Protein AF-I4EBD4-F1 (afdb_monomer_lite)

Secondary structure (DSSP, 8-state):
----GGGGGEEEEEEEE-SSEEEEEEEETTEEEEEEEEEETT-HHHHHHHHHHHHHHHHHHHSS--EEE-

pLDDT: mean 83.36, std 14.87, range [40.0, 97.56]

Radius of gyration: 13.34 Å; chains: 1; bounding box: 36×21×34 Å

Structure (mmCIF, N/CA/C/O backbone):
data_AF-I4EBD4-F1
#
_entry.id   AF-I4EBD4-F1
#
loop_
_atom_site.group_PDB
_atom_site.id
_atom_site.type_symbol
_atom_site.label_atom_id
_atom_site.label_alt_id
_atom_site.label_comp_id
_atom_site.label_asym_id
_atom_site.label_entity_id
_atom_site.label_seq_id
_atom_site.pdbx_PDB_ins_code
_atom_site.Cartn_x
_atom_site.Cartn_y
_atom_site.Cartn_z
_atom_site.occupancy
_atom_site.B_iso_or_equiv
_atom_site.auth_seq_id
_atom_site.auth_comp_id
_atom_site.auth_asym_id
_atom_site.auth_atom_id
_atom_site.pdbx_PDB_model_num
ATOM 1 N N . MET A 1 1 ? 26.351 -11.572 -16.366 1.00 40.78 1 MET A N 1
ATOM 2 C CA . MET A 1 1 ? 25.140 -11.560 -15.519 1.00 40.78 1 MET A CA 1
ATOM 3 C C . MET A 1 1 ? 24.207 -10.501 -16.075 1.00 40.78 1 MET A C 1
ATOM 5 O O . MET A 1 1 ? 24.649 -9.358 -16.123 1.00 40.78 1 MET A O 1
ATOM 9 N N . PRO A 1 2 ? 22.998 -10.820 -16.567 1.00 40.00 2 PRO A N 1
ATOM 10 C CA . PRO A 1 2 ? 22.064 -9.771 -16.953 1.00 40.00 2 PRO A CA 1
ATOM 11 C C . PRO A 1 2 ? 21.688 -9.014 -15.676 1.00 40.00 2 PRO A C 1
ATOM 13 O O . PRO A 1 2 ? 21.152 -9.591 -14.731 1.00 40.00 2 PRO A O 1
ATOM 16 N N . THR A 1 3 ? 22.053 -7.739 -15.598 1.00 47.09 3 THR A N 1
ATOM 17 C CA . THR A 1 3 ? 21.611 -6.856 -14.524 1.00 47.09 3 THR A CA 1
ATOM 18 C C . THR A 1 3 ? 20.100 -6.715 -14.651 1.00 47.09 3 THR A C 1
ATOM 20 O O . THR A 1 3 ? 19.584 -6.230 -15.655 1.00 47.09 3 THR A O 1
ATOM 23 N N . ASN A 1 4 ? 19.393 -7.238 -13.652 1.00 48.72 4 ASN A N 1
ATOM 24 C CA . ASN A 1 4 ? 17.942 -7.307 -13.587 1.00 48.72 4 ASN A CA 1
ATOM 25 C C . ASN A 1 4 ? 17.333 -5.892 -13.619 1.00 48.72 4 ASN A C 1
ATOM 27 O O . ASN A 1 4 ? 17.146 -5.246 -12.589 1.00 48.72 4 ASN A O 1
ATOM 31 N N . ASN A 1 5 ? 17.048 -5.391 -14.820 1.00 51.34 5 ASN A N 1
ATOM 32 C CA . ASN A 1 5 ? 16.446 -4.078 -15.033 1.00 51.34 5 ASN A CA 1
ATOM 33 C C . ASN A 1 5 ? 14.993 -4.023 -14.512 1.00 51.34 5 ASN A C 1
ATOM 35 O O . ASN A 1 5 ? 14.471 -2.942 -14.267 1.00 51.34 5 ASN A O 1
ATOM 39 N N .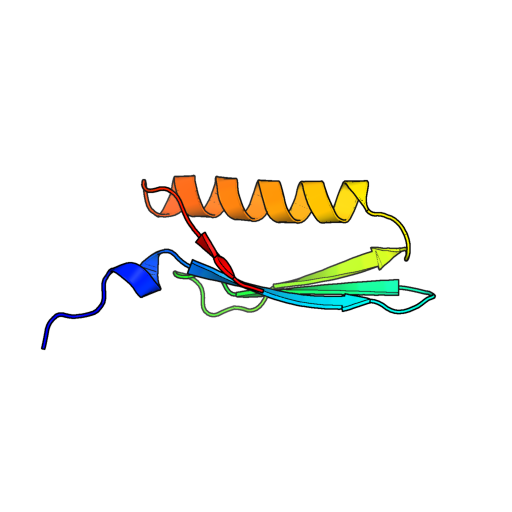 ALA A 1 6 ? 14.356 -5.178 -14.269 1.00 52.94 6 ALA A N 1
ATOM 40 C CA . ALA A 1 6 ? 12.975 -5.263 -13.789 1.00 52.94 6 ALA A CA 1
ATOM 41 C C . ALA A 1 6 ? 12.817 -4.779 -12.335 1.00 52.94 6 ALA A C 1
ATOM 43 O O . ALA A 1 6 ? 11.824 -4.144 -11.992 1.00 52.94 6 ALA A O 1
ATOM 44 N N . SER A 1 7 ? 13.825 -4.994 -11.481 1.00 55.84 7 SER A N 1
ATOM 45 C CA . SER A 1 7 ? 13.823 -4.489 -10.097 1.00 55.84 7 SER A CA 1
ATOM 46 C C . SER A 1 7 ? 13.904 -2.963 -9.991 1.00 55.84 7 SER A C 1
ATOM 48 O O . SER A 1 7 ? 13.631 -2.414 -8.925 1.00 55.84 7 SER A O 1
ATOM 50 N N . ARG A 1 8 ? 14.246 -2.266 -11.084 1.00 63.53 8 ARG A N 1
ATOM 51 C CA . ARG A 1 8 ? 14.352 -0.802 -11.120 1.00 63.53 8 ARG A CA 1
ATOM 52 C C . ARG A 1 8 ? 12.998 -0.102 -11.272 1.00 63.53 8 ARG A C 1
ATOM 54 O O . ARG A 1 8 ? 12.954 1.119 -11.245 1.00 63.53 8 ARG A O 1
ATOM 61 N N . SER A 1 9 ? 11.911 -0.864 -11.385 1.00 75.31 9 SER A N 1
ATOM 62 C CA . SER A 1 9 ? 10.557 -0.364 -11.649 1.00 75.31 9 SER A CA 1
ATOM 63 C C . SER A 1 9 ? 9.527 -0.925 -10.659 1.00 75.31 9 SER A C 1
ATOM 65 O O . SER A 1 9 ? 8.357 -1.044 -11.007 1.00 75.31 9 SER A O 1
ATOM 67 N N . ILE A 1 10 ? 9.946 -1.325 -9.449 1.00 83.25 10 ILE A N 1
ATOM 68 C CA . ILE A 1 10 ? 9.057 -1.901 -8.421 1.00 83.25 10 ILE A CA 1
ATOM 69 C C . ILE A 1 10 ? 8.958 -0.978 -7.206 1.00 83.25 10 ILE A C 1
ATOM 71 O O . ILE A 1 10 ? 9.959 -0.700 -6.539 1.00 83.25 10 ILE A O 1
ATOM 75 N N . VAL A 1 11 ? 7.741 -0.538 -6.888 1.00 86.38 11 VAL A N 1
ATOM 76 C CA . VAL A 1 11 ? 7.448 0.155 -5.627 1.00 86.38 11 VAL A CA 1
ATOM 77 C C . VAL A 1 11 ? 7.079 -0.893 -4.582 1.00 86.38 11 VAL A C 1
ATOM 79 O O . VAL A 1 11 ? 6.169 -1.690 -4.804 1.00 86.38 11 VAL A O 1
ATOM 82 N N . TYR A 1 12 ? 7.773 -0.876 -3.444 1.00 89.31 12 TYR A N 1
ATOM 83 C CA . TYR A 1 12 ? 7.494 -1.776 -2.324 1.00 89.31 12 TYR A CA 1
ATOM 84 C C . TYR A 1 12 ? 6.643 -1.060 -1.280 1.00 89.31 12 TYR A C 1
ATOM 86 O O . TYR A 1 12 ? 7.024 0.029 -0.833 1.00 89.31 12 TYR A O 1
ATOM 94 N N . LEU A 1 13 ? 5.534 -1.678 -0.876 1.00 92.31 13 LEU A N 1
ATOM 95 C CA . LEU A 1 13 ? 4.680 -1.217 0.216 1.00 92.31 13 LEU A CA 1
ATOM 96 C C . LEU A 1 13 ? 4.697 -2.212 1.373 1.00 92.31 13 LEU A C 1
ATOM 98 O O . LEU A 1 13 ? 4.601 -3.409 1.159 1.00 92.31 13 LEU A O 1
ATOM 102 N N . ALA A 1 14 ? 4.733 -1.697 2.597 1.00 95.00 14 ALA A N 1
ATOM 103 C CA . ALA A 1 14 ? 4.339 -2.435 3.789 1.00 95.00 14 ALA A CA 1
ATOM 104 C C . ALA A 1 14 ? 3.135 -1.729 4.409 1.00 95.00 14 ALA A C 1
ATOM 106 O O . ALA A 1 14 ? 3.149 -0.504 4.573 1.00 95.00 14 ALA A O 1
ATOM 107 N N . ILE A 1 15 ? 2.092 -2.495 4.716 1.00 95.56 15 ILE A N 1
ATOM 108 C CA . ILE A 1 15 ? 0.829 -1.975 5.235 1.00 95.56 15 ILE A CA 1
ATOM 109 C C . ILE A 1 15 ? 0.544 -2.650 6.572 1.00 95.56 15 ILE A C 1
ATOM 111 O O . ILE A 1 15 ? 0.414 -3.869 6.643 1.00 95.56 15 ILE A O 1
ATOM 115 N N . GLU A 1 16 ? 0.427 -1.844 7.621 1.00 96.38 16 GLU A N 1
ATOM 116 C CA . GLU A 1 16 ? -0.045 -2.274 8.931 1.00 96.38 16 GLU A CA 1
ATOM 117 C C . GLU A 1 16 ? -1.468 -1.755 9.134 1.00 96.38 16 GLU A C 1
ATOM 119 O O . GLU A 1 16 ? -1.709 -0.545 9.093 1.00 96.38 16 GLU A O 1
ATOM 124 N N . LEU A 1 17 ? -2.411 -2.675 9.342 1.00 96.12 17 LEU A N 1
ATOM 125 C CA . LEU A 1 17 ? -3.821 -2.367 9.553 1.00 96.12 17 LEU A CA 1
ATOM 126 C C . LEU A 1 17 ? -4.203 -2.711 10.993 1.00 96.12 17 LEU A C 1
ATOM 128 O O . LEU A 1 17 ? -4.356 -3.882 11.335 1.00 96.12 17 LEU A O 1
ATOM 132 N N . SER A 1 18 ? -4.377 -1.694 11.834 1.00 95.25 18 SER A N 1
ATOM 133 C CA . SER A 1 18 ? -4.986 -1.855 13.157 1.00 95.25 18 SER A CA 1
ATOM 134 C C . SER A 1 18 ? -6.426 -1.333 13.172 1.00 95.25 18 SER A C 1
ATOM 136 O O . SER A 1 18 ? -6.899 -0.720 12.213 1.00 95.25 18 SER A O 1
ATOM 138 N N . VAL A 1 19 ? -7.127 -1.562 14.282 1.00 95.00 19 VAL A N 1
ATOM 139 C CA . VAL A 1 19 ? -8.506 -1.089 14.489 1.00 95.00 19 VAL A CA 1
ATOM 140 C C . VAL A 1 19 ? -8.614 0.424 14.685 1.00 95.00 19 VAL A C 1
ATOM 142 O O . VAL A 1 19 ? -9.695 0.973 14.516 1.00 95.00 19 VAL A O 1
ATOM 145 N N . SER A 1 20 ? -7.523 1.097 15.057 1.00 94.94 20 SER A N 1
ATOM 146 C CA . SER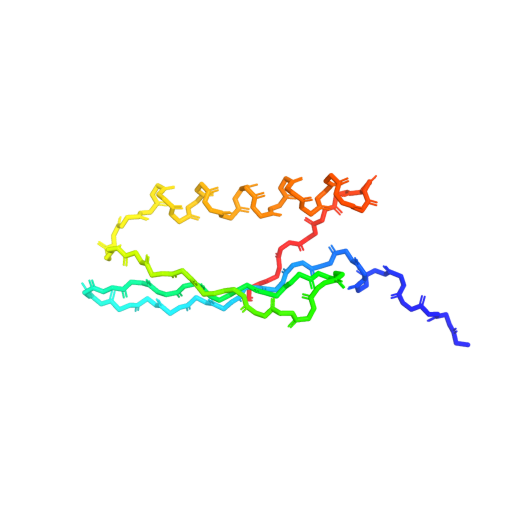 A 1 20 ? -7.516 2.535 15.355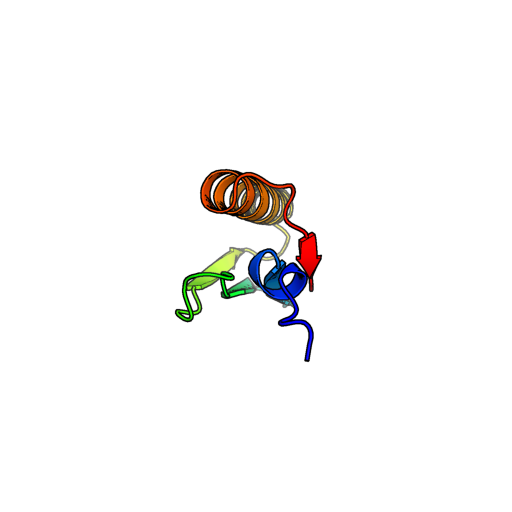 1.00 94.94 20 SER A CA 1
ATOM 147 C C . SER A 1 20 ? -6.757 3.355 14.320 1.00 94.94 20 SER A C 1
ATOM 149 O O . SER A 1 20 ? -7.093 4.506 14.081 1.00 94.94 20 SER A O 1
ATOM 151 N N . SER A 1 21 ? -5.732 2.781 13.694 1.00 96.12 21 SER A N 1
ATOM 152 C CA . SER A 1 21 ? -4.940 3.482 12.686 1.00 96.12 21 SER A CA 1
ATOM 153 C C . SER A 1 21 ? -4.289 2.528 11.701 1.00 96.12 21 SER A C 1
ATOM 155 O O . SER A 1 21 ? -3.939 1.392 12.036 1.00 96.12 21 SER A O 1
ATOM 157 N N . TRP A 1 22 ? -4.094 3.007 10.482 1.00 97.56 22 TRP A N 1
ATOM 158 C CA . TRP A 1 22 ? -3.351 2.302 9.450 1.00 97.56 22 TRP A CA 1
ATOM 159 C C . TRP A 1 22 ? -2.047 3.036 9.157 1.00 97.56 22 TRP A C 1
ATOM 161 O O . TRP A 1 22 ? -1.995 4.271 9.146 1.00 97.56 22 TRP A O 1
ATOM 171 N N . VAL A 1 23 ? -0.978 2.280 8.9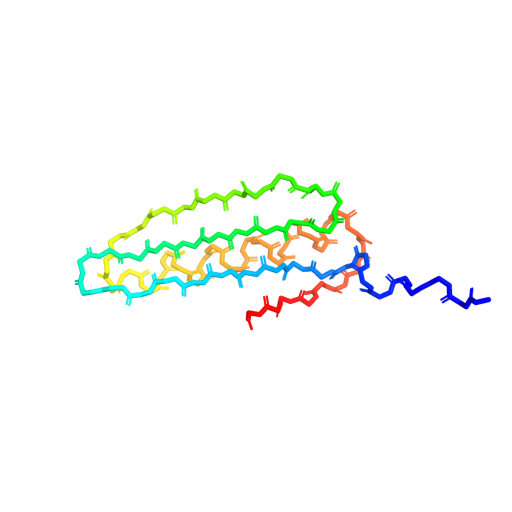15 1.00 97.06 23 VAL A N 1
ATOM 172 C CA . VAL A 1 23 ? 0.340 2.813 8.557 1.00 97.06 23 VAL A CA 1
ATOM 173 C C . VAL A 1 23 ? 0.796 2.182 7.252 1.00 97.06 23 VAL A C 1
ATOM 175 O O . VAL A 1 23 ? 0.807 0.965 7.106 1.00 97.06 23 VAL A O 1
ATOM 178 N N . VAL A 1 24 ? 1.204 3.024 6.305 1.00 95.88 24 VAL A N 1
ATOM 179 C CA . VAL A 1 24 ? 1.761 2.602 5.019 1.00 95.88 24 VAL A CA 1
ATOM 180 C C . VAL A 1 24 ? 3.194 3.095 4.923 1.00 95.88 24 VAL A C 1
ATOM 182 O O . VAL A 1 24 ? 3.441 4.304 4.933 1.00 95.88 24 VAL A O 1
ATOM 185 N N . ALA A 1 25 ? 4.138 2.168 4.805 1.00 95.00 25 ALA A N 1
ATOM 186 C CA . ALA A 1 25 ? 5.526 2.452 4.478 1.00 95.00 25 ALA A CA 1
ATOM 187 C C . ALA A 1 25 ? 5.776 2.141 2.999 1.00 95.00 25 ALA A C 1
ATOM 189 O O . ALA A 1 25 ? 5.393 1.086 2.507 1.00 95.00 25 ALA A O 1
ATOM 190 N N . CYS A 1 26 ? 6.426 3.056 2.285 1.00 92.06 26 CYS A N 1
ATOM 191 C CA . CYS A 1 26 ? 6.716 2.925 0.861 1.00 92.06 26 CYS A CA 1
ATOM 192 C C . CYS A 1 26 ? 8.209 3.127 0.600 1.00 92.06 26 CYS A C 1
ATOM 194 O O . CYS A 1 26 ? 8.773 4.144 1.015 1.00 92.06 26 CYS A O 1
ATOM 196 N N . ARG A 1 27 ? 8.821 2.221 -0.172 1.00 88.38 27 ARG A N 1
ATOM 197 C CA . ARG A 1 27 ? 10.168 2.377 -0.744 1.00 88.38 27 ARG A CA 1
ATOM 198 C C . ARG A 1 27 ? 10.073 2.505 -2.262 1.00 88.38 27 ARG A C 1
ATOM 200 O O . ARG A 1 27 ? 9.469 1.655 -2.919 1.00 88.38 27 ARG A O 1
ATOM 207 N N . ARG A 1 28 ? 10.684 3.554 -2.820 1.00 81.81 28 ARG A N 1
ATOM 208 C CA . ARG A 1 28 ? 10.695 3.796 -4.270 1.00 81.81 28 ARG A CA 1
ATOM 209 C C . ARG A 1 28 ? 11.909 3.155 -4.946 1.00 81.81 28 ARG A C 1
ATOM 211 O O . ARG A 1 28 ? 12.958 3.067 -4.315 1.00 81.81 28 ARG A O 1
ATOM 218 N N . PRO A 1 29 ? 11.809 2.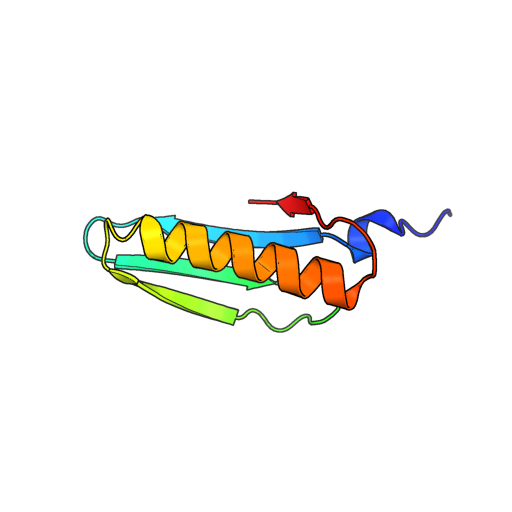769 -6.231 1.00 74.38 29 PRO A N 1
ATOM 219 C CA . PRO A 1 29 ? 12.916 2.118 -6.929 1.00 74.38 29 PRO A CA 1
ATOM 220 C C . PRO A 1 29 ? 14.176 2.991 -7.090 1.00 74.38 29 PRO A C 1
ATOM 222 O O . PRO A 1 29 ? 15.278 2.455 -7.098 1.00 74.38 29 PRO A O 1
ATOM 225 N N . ALA A 1 30 ? 14.038 4.320 -7.202 1.00 72.38 30 ALA A N 1
ATOM 226 C CA . ALA A 1 30 ? 15.163 5.259 -7.353 1.00 72.38 30 ALA A CA 1
ATOM 227 C C . ALA A 1 30 ? 15.497 6.036 -6.069 1.00 72.38 30 ALA A C 1
ATOM 229 O O . ALA A 1 30 ? 16.449 6.814 -6.043 1.00 72.38 30 ALA A O 1
ATOM 230 N N . ASN A 1 31 ? 14.726 5.836 -4.996 1.00 71.50 31 ASN A N 1
ATOM 231 C CA . ASN A 1 31 ? 14.935 6.519 -3.729 1.00 71.50 31 ASN A CA 1
ATOM 232 C C . ASN A 1 31 ? 14.818 5.521 -2.580 1.00 71.50 31 ASN A C 1
ATOM 234 O O . ASN A 1 31 ? 13.726 5.064 -2.239 1.00 71.50 31 ASN A O 1
ATOM 238 N N . GLU A 1 32 ? 15.959 5.226 -1.962 1.00 68.75 32 GLU A N 1
ATOM 239 C CA . GLU A 1 32 ? 16.057 4.309 -0.826 1.00 68.75 32 GLU A CA 1
ATOM 240 C C . GLU A 1 32 ? 15.364 4.843 0.436 1.00 68.75 32 GLU A C 1
ATOM 242 O O . GLU A 1 32 ? 15.130 4.085 1.379 1.00 68.75 32 GLU A O 1
ATOM 247 N N . LYS A 1 33 ? 14.978 6.128 0.469 1.00 79.12 33 LYS A N 1
ATOM 248 C CA . LYS A 1 33 ? 14.230 6.684 1.598 1.00 79.12 33 LYS A CA 1
ATOM 249 C C . LYS A 1 33 ? 12.834 6.077 1.668 1.00 79.12 33 LYS A C 1
ATOM 251 O O . LYS A 1 33 ? 11.997 6.272 0.785 1.00 79.12 33 LYS A O 1
ATOM 256 N N . ILE A 1 34 ? 12.571 5.418 2.790 1.00 85.25 34 ILE A N 1
ATOM 257 C CA . ILE A 1 34 ? 11.243 4.937 3.152 1.00 85.25 34 ILE A CA 1
ATOM 258 C C . ILE A 1 34 ? 10.398 6.135 3.585 1.00 85.25 34 ILE A C 1
ATOM 260 O O . ILE A 1 34 ? 10.776 6.886 4.485 1.00 85.25 34 ILE A O 1
ATOM 264 N N . LYS A 1 35 ? 9.239 6.313 2.950 1.00 89.62 35 LYS A N 1
ATOM 265 C CA . LYS A 1 35 ? 8.224 7.278 3.385 1.00 89.62 35 LYS A CA 1
ATOM 266 C C . LYS A 1 35 ? 7.122 6.542 4.127 1.00 89.62 35 LYS A C 1
ATOM 268 O O . LYS A 1 35 ? 6.593 5.566 3.607 1.00 89.62 35 LYS A O 1
ATOM 273 N N . MET A 1 36 ? 6.763 7.036 5.308 1.00 93.88 36 MET A N 1
ATOM 274 C CA . MET A 1 36 ? 5.648 6.512 6.093 1.00 93.88 36 MET A CA 1
ATOM 275 C C . MET A 1 36 ? 4.485 7.497 6.087 1.00 93.88 36 MET A C 1
ATOM 277 O O . MET A 1 36 ? 4.681 8.702 6.246 1.00 93.88 36 MET A O 1
ATOM 281 N N . ARG A 1 37 ? 3.270 6.977 5.924 1.00 94.62 37 ARG A N 1
ATOM 282 C CA . ARG A 1 37 ? 2.026 7.730 6.063 1.00 94.62 37 ARG A CA 1
ATOM 283 C C . ARG A 1 37 ? 1.106 6.996 7.024 1.00 94.62 37 ARG A C 1
ATOM 285 O O . ARG A 1 37 ? 0.896 5.797 6.874 1.00 94.62 37 ARG A O 1
ATOM 292 N N . ARG A 1 38 ? 0.560 7.733 7.987 1.00 95.94 38 ARG A N 1
ATOM 293 C CA . ARG A 1 38 ? -0.487 7.257 8.891 1.00 95.94 38 ARG A CA 1
ATOM 294 C C . ARG A 1 38 ? -1.835 7.810 8.444 1.00 95.94 38 ARG A C 1
ATOM 296 O O . ARG A 1 38 ? -1.882 8.931 7.937 1.00 95.94 38 ARG A O 1
ATOM 303 N N . MET A 1 39 ? -2.885 7.020 8.608 1.00 96.19 39 MET A N 1
ATOM 304 C CA . MET A 1 39 ? -4.269 7.389 8.316 1.00 96.19 39 MET A CA 1
ATOM 305 C C . MET A 1 39 ? -5.218 6.724 9.315 1.00 96.19 39 MET A C 1
ATOM 307 O O . MET A 1 39 ? -4.832 5.770 10.000 1.00 96.19 39 MET A O 1
ATOM 311 N N . GLU A 1 40 ? -6.437 7.245 9.399 1.00 96.94 40 GLU A N 1
ATOM 312 C CA . GLU A 1 40 ? -7.496 6.673 10.229 1.00 96.94 40 GLU A CA 1
ATOM 313 C C . GLU A 1 40 ? -7.865 5.268 9.738 1.00 96.94 40 GLU A C 1
ATOM 315 O O . GLU A 1 40 ? -7.845 4.981 8.537 1.00 96.94 40 GLU A O 1
ATOM 320 N N . ALA A 1 41 ? -8.192 4.374 10.672 1.00 95.44 41 ALA A N 1
ATOM 321 C CA . ALA A 1 41 ? -8.650 3.042 10.307 1.00 95.44 41 ALA A CA 1
ATOM 322 C C . ALA A 1 41 ? -9.979 3.115 9.540 1.00 95.44 41 ALA A C 1
ATOM 324 O O . ALA A 1 41 ? -10.890 3.854 9.904 1.00 95.44 41 ALA A O 1
ATOM 325 N N . GLY A 1 42 ? -10.094 2.320 8.476 1.00 95.00 42 GLY A N 1
ATOM 326 C CA . GLY A 1 42 ? -11.286 2.276 7.629 1.00 95.00 42 GLY A CA 1
ATOM 327 C C . GLY A 1 42 ? -11.294 3.296 6.489 1.00 95.00 42 GLY A C 1
ATOM 328 O O . GLY A 1 42 ? -12.131 3.160 5.593 1.00 95.00 42 GLY A O 1
ATOM 329 N N . ASP A 1 43 ? -10.348 4.243 6.449 1.00 96.06 43 ASP A N 1
ATOM 330 C CA . ASP A 1 43 ? -10.188 5.197 5.342 1.00 96.06 43 ASP A CA 1
ATOM 331 C C . ASP A 1 43 ? -9.583 4.522 4.096 1.00 96.06 43 ASP A C 1
ATOM 333 O O . ASP A 1 43 ? -8.425 4.695 3.700 1.00 96.06 43 ASP A O 1
ATOM 337 N N . THR A 1 44 ? -10.406 3.677 3.487 1.00 95.44 44 THR A N 1
ATOM 338 C CA . THR A 1 44 ? -10.048 2.864 2.325 1.00 95.44 44 THR A CA 1
ATOM 339 C C . THR A 1 44 ? -9.875 3.731 1.081 1.00 95.44 44 THR A C 1
ATOM 341 O O . THR A 1 44 ? -9.032 3.432 0.237 1.00 95.44 44 THR A O 1
ATOM 344 N N . GLU A 1 45 ? -10.627 4.829 0.973 1.00 96.56 45 GLU A N 1
ATOM 345 C CA . GLU A 1 45 ? -10.530 5.758 -0.152 1.00 96.56 45 GLU A CA 1
ATOM 346 C C . GLU A 1 45 ? -9.153 6.430 -0.185 1.00 96.56 45 GLU A C 1
ATOM 348 O O . GLU A 1 45 ? -8.463 6.372 -1.208 1.00 96.56 45 GLU A O 1
ATOM 353 N N . THR A 1 46 ? -8.688 6.966 0.949 1.00 94.94 46 THR A N 1
ATOM 354 C CA . THR A 1 46 ? -7.350 7.562 1.046 1.00 94.94 46 THR A CA 1
ATOM 355 C C . THR A 1 46 ? -6.251 6.528 0.805 1.00 94.94 46 THR A C 1
ATOM 357 O O . THR A 1 46 ? -5.253 6.840 0.144 1.00 94.94 46 THR A O 1
ATOM 360 N N . LEU A 1 47 ? -6.418 5.288 1.282 1.00 95.06 47 LEU A N 1
ATOM 361 C CA . LEU A 1 47 ? -5.459 4.209 1.031 1.00 95.06 47 LEU A CA 1
ATOM 362 C C . LEU A 1 47 ? -5.338 3.889 -0.469 1.00 95.06 47 LEU A C 1
ATOM 364 O O . LEU A 1 47 ? -4.229 3.832 -1.008 1.00 95.06 47 LEU A O 1
ATOM 368 N N . LEU A 1 48 ? -6.463 3.723 -1.167 1.00 95.44 48 LEU A N 1
ATOM 369 C CA . LEU A 1 48 ? -6.476 3.425 -2.603 1.00 95.44 48 LEU A CA 1
ATOM 370 C C . LEU A 1 48 ? -5.968 4.604 -3.442 1.00 95.44 48 LEU A C 1
ATOM 372 O O . LEU A 1 48 ? -5.220 4.401 -4.408 1.00 95.44 48 LEU A O 1
ATOM 376 N N . ALA A 1 49 ? -6.307 5.836 -3.056 1.00 95.81 49 ALA A N 1
ATOM 377 C CA . ALA A 1 49 ? -5.781 7.043 -3.682 1.00 95.81 49 ALA A CA 1
ATOM 378 C C . ALA A 1 49 ? -4.257 7.141 -3.512 1.00 95.81 49 ALA A C 1
ATOM 380 O O . ALA A 1 49 ? -3.545 7.448 -4.472 1.00 95.81 49 ALA A O 1
ATOM 381 N N . LEU A 1 50 ? -3.730 6.815 -2.325 1.00 93.62 50 LEU A N 1
ATOM 382 C CA . LEU A 1 50 ? -2.291 6.766 -2.069 1.00 93.62 50 LEU A CA 1
ATOM 383 C C . LEU A 1 50 ? -1.596 5.758 -2.990 1.00 93.62 50 LEU A C 1
ATOM 385 O O . LEU A 1 50 ? -0.629 6.125 -3.655 1.00 93.62 50 LEU A O 1
ATOM 389 N N . ILE A 1 51 ? -2.087 4.519 -3.067 1.00 92.19 51 ILE A N 1
ATOM 390 C CA . ILE A 1 51 ? -1.490 3.468 -3.909 1.00 92.19 51 ILE A CA 1
ATOM 391 C C . ILE A 1 51 ? -1.518 3.876 -5.389 1.00 92.19 51 ILE A C 1
ATOM 393 O O . ILE A 1 51 ? -0.508 3.766 -6.088 1.00 92.19 51 ILE A O 1
ATOM 397 N N . SER A 1 52 ? -2.642 4.424 -5.857 1.00 92.38 52 SER A N 1
ATOM 398 C CA . SER A 1 52 ? -2.794 4.902 -7.237 1.00 92.38 52 SER A CA 1
ATOM 399 C C . SER A 1 52 ? -1.825 6.042 -7.562 1.00 92.38 52 SER A C 1
ATOM 401 O O . SER A 1 52 ? -1.204 6.058 -8.627 1.00 92.38 52 SER A O 1
ATOM 403 N N . ASN A 1 53 ? -1.642 6.978 -6.627 1.00 91.75 53 ASN A N 1
ATOM 404 C CA . ASN A 1 53 ? -0.676 8.067 -6.761 1.00 91.75 53 ASN A CA 1
ATOM 405 C C . ASN A 1 53 ? 0.764 7.544 -6.798 1.00 91.75 53 ASN A C 1
ATOM 407 O O . ASN A 1 53 ? 1.537 7.970 -7.653 1.00 91.75 53 ASN A O 1
ATOM 411 N N . LEU A 1 54 ? 1.115 6.586 -5.932 1.00 88.81 54 LEU A N 1
ATOM 412 C CA . LEU A 1 54 ? 2.437 5.957 -5.928 1.00 88.81 54 LEU A CA 1
ATOM 413 C C . LEU A 1 54 ? 2.744 5.272 -7.264 1.00 88.81 54 LEU A C 1
ATOM 415 O O . LEU A 1 54 ? 3.839 5.463 -7.793 1.00 88.81 54 LEU A O 1
ATOM 419 N N . ARG A 1 55 ? 1.781 4.535 -7.833 1.00 87.38 55 ARG A N 1
ATOM 420 C CA . ARG A 1 55 ? 1.933 3.904 -9.152 1.00 87.38 55 ARG A CA 1
ATOM 421 C C . ARG A 1 55 ? 2.120 4.942 -10.258 1.00 87.38 55 ARG A C 1
ATOM 423 O O . ARG A 1 55 ? 3.035 4.800 -11.062 1.00 87.38 55 ARG A O 1
ATOM 430 N N . ARG A 1 56 ? 1.301 6.000 -10.281 1.00 88.88 56 ARG A N 1
ATOM 431 C CA . ARG A 1 56 ? 1.394 7.069 -11.291 1.00 88.88 56 ARG A CA 1
ATOM 432 C C . ARG A 1 56 ? 2.727 7.811 -11.225 1.00 88.88 56 ARG A C 1
ATOM 434 O O . ARG A 1 56 ? 3.342 8.040 -12.259 1.00 88.88 56 ARG A O 1
ATOM 441 N N . GLU A 1 57 ? 3.169 8.188 -10.028 1.00 86.56 57 GLU A N 1
ATOM 442 C CA . GLU A 1 57 ? 4.442 8.889 -9.849 1.00 86.56 57 GLU A CA 1
ATOM 443 C C . GLU A 1 57 ? 5.628 8.015 -10.258 1.00 86.56 57 GLU A C 1
ATOM 445 O O . GLU A 1 57 ? 6.519 8.495 -10.950 1.00 86.56 57 GLU A O 1
ATOM 450 N N . ALA A 1 58 ? 5.619 6.730 -9.897 1.00 82.69 58 ALA A N 1
ATOM 451 C CA . ALA A 1 58 ? 6.668 5.816 -10.327 1.00 82.69 58 ALA A CA 1
ATOM 452 C C . ALA A 1 58 ? 6.644 5.602 -11.852 1.00 82.69 58 ALA A C 1
ATOM 454 O O . ALA A 1 58 ? 7.692 5.644 -12.487 1.00 82.69 58 ALA A O 1
ATOM 455 N N . ALA A 1 59 ? 5.471 5.447 -12.472 1.00 84.00 59 ALA A N 1
ATOM 456 C CA . ALA A 1 59 ? 5.377 5.329 -13.928 1.00 84.00 59 ALA A CA 1
ATOM 457 C C . ALA A 1 59 ? 5.917 6.576 -14.654 1.00 84.00 59 ALA A C 1
ATOM 459 O O . ALA A 1 59 ? 6.619 6.450 -15.656 1.00 84.00 59 ALA A O 1
ATOM 460 N N . ALA A 1 60 ? 5.654 7.774 -14.121 1.00 83.94 60 ALA A N 1
ATOM 461 C CA . ALA A 1 60 ? 6.217 9.018 -14.644 1.00 83.94 60 ALA A CA 1
ATOM 462 C C . ALA A 1 60 ? 7.747 9.094 -14.476 1.00 83.94 60 ALA A C 1
ATOM 464 O O . ALA A 1 60 ? 8.431 9.622 -15.347 1.00 83.94 60 ALA A O 1
ATOM 465 N N . GLU A 1 61 ? 8.285 8.556 -13.378 1.00 80.38 61 GLU A N 1
ATOM 466 C CA . GLU A 1 61 ? 9.723 8.551 -13.081 1.00 80.38 61 GLU A CA 1
ATOM 467 C C . GLU A 1 61 ? 10.511 7.565 -13.962 1.00 80.38 61 GLU A C 1
ATOM 469 O O . GLU A 1 61 ? 11.625 7.874 -14.381 1.00 80.38 61 GLU A O 1
ATOM 474 N N . PHE A 1 62 ? 9.939 6.399 -14.280 1.00 76.25 62 PHE A N 1
ATOM 475 C CA . PHE A 1 62 ? 10.632 5.340 -15.030 1.00 76.25 62 PHE A CA 1
ATOM 476 C C . PHE A 1 62 ? 10.200 5.208 -16.497 1.00 76.25 62 PHE A C 1
ATOM 478 O O . PHE A 1 62 ? 10.818 4.442 -17.234 1.00 76.25 62 PHE A O 1
ATOM 485 N N . GLY A 1 63 ? 9.162 5.928 -16.937 1.00 71.12 63 GLY A N 1
ATOM 486 C CA . GLY A 1 63 ? 8.666 5.892 -18.319 1.00 71.12 63 GLY A CA 1
ATOM 487 C C . GLY A 1 63 ? 8.070 4.544 -18.748 1.00 71.12 63 GLY A C 1
ATOM 488 O O . GLY A 1 63 ? 7.888 4.303 -19.939 1.00 71.12 63 GLY A O 1
ATOM 489 N N . VAL A 1 64 ? 7.787 3.657 -17.790 1.00 71.12 64 VAL A N 1
ATOM 490 C CA . VAL A 1 64 ? 7.235 2.308 -17.984 1.00 71.12 64 VAL A CA 1
ATOM 491 C C . VAL A 1 64 ? 6.163 2.035 -16.932 1.00 71.12 64 VAL A C 1
ATOM 493 O O . VAL A 1 64 ? 6.144 2.688 -15.889 1.00 71.12 64 VAL A O 1
ATOM 496 N N . ASP A 1 65 ? 5.274 1.068 -17.180 1.00 72.12 65 ASP A N 1
ATOM 497 C CA . ASP A 1 65 ? 4.323 0.641 -16.149 1.00 72.12 65 ASP A CA 1
ATOM 498 C C . ASP A 1 65 ? 5.080 0.018 -14.967 1.00 72.12 65 ASP A C 1
ATOM 500 O O . ASP A 1 65 ? 5.970 -0.818 -15.136 1.00 72.12 65 ASP A O 1
ATOM 504 N N . VAL A 1 66 ? 4.745 0.474 -13.763 1.00 71.50 66 VAL A N 1
ATOM 505 C CA . VAL A 1 66 ? 5.432 0.109 -12.523 1.00 71.50 66 VAL A CA 1
ATOM 506 C 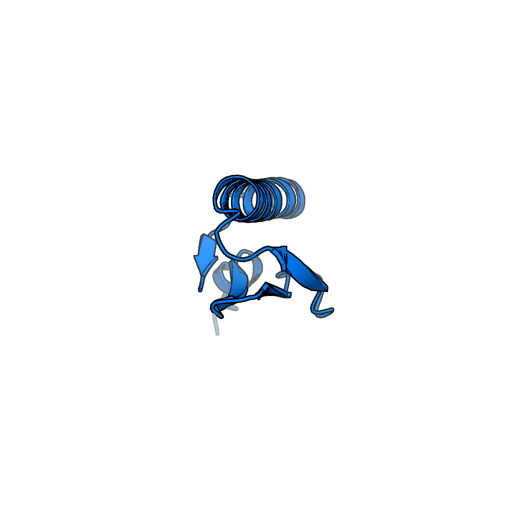C . VAL A 1 66 ? 4.553 -0.840 -11.730 1.00 71.50 66 VAL A C 1
ATOM 508 O O . VAL A 1 66 ? 3.382 -0.563 -11.461 1.00 71.50 66 VAL A O 1
ATOM 511 N N . THR A 1 67 ? 5.146 -1.959 -11.320 1.00 79.62 67 THR A N 1
ATOM 512 C CA . THR A 1 67 ? 4.482 -2.938 -10.460 1.00 79.62 67 THR A CA 1
ATOM 513 C C . THR A 1 67 ? 4.544 -2.475 -9.008 1.00 79.62 67 THR A C 1
ATOM 515 O O . THR A 1 67 ? 5.601 -2.080 -8.508 1.00 79.62 67 THR A O 1
ATOM 518 N N . VAL A 1 68 ? 3.406 -2.540 -8.321 1.00 75.88 68 VAL A N 1
ATOM 519 C CA . VAL A 1 68 ? 3.330 -2.355 -6.871 1.00 75.88 68 VAL A CA 1
ATOM 520 C C . VAL A 1 68 ? 3.350 -3.735 -6.233 1.00 75.88 68 VAL A C 1
ATOM 522 O O . VAL A 1 68 ? 2.464 -4.544 -6.497 1.00 75.88 68 VAL A O 1
ATOM 525 N N . ALA A 1 69 ? 4.371 -3.998 -5.423 1.00 76.44 69 ALA A N 1
ATOM 526 C CA . ALA A 1 69 ? 4.472 -5.212 -4.626 1.00 76.44 69 ALA A CA 1
ATOM 527 C C . ALA A 1 69 ? 4.190 -4.873 -3.157 1.00 76.44 69 ALA A C 1
ATOM 529 O O . ALA A 1 69 ? 4.694 -3.869 -2.641 1.00 76.44 69 ALA A O 1
ATOM 530 N N . SER A 1 70 ? 3.378 -5.707 -2.514 1.00 71.06 70 SER A N 1
ATOM 531 C CA . SER A 1 70 ? 2.993 -5.618 -1.101 1.00 71.06 70 SER A CA 1
ATOM 532 C C . SER A 1 70 ? 3.454 -6.853 -0.349 1.00 71.06 70 SER A C 1
ATOM 534 O O . SER A 1 70 ? 3.203 -7.949 -0.903 1.00 71.06 70 SER A O 1
#

Foldseek 3Di:
DPPPCLLLQEKEWDWDADQFKIKIWIAHSVHRDIDIDIDGHPPVVVVVVVVVVNQVVSCVVPVHRGHYDD

Sequence (70 aa):
MPTNNASRSIVYLAIELSVSSWVVACRRPANEKIKMRRMEAGDTETLLALISNLRREAAAEFGVDVTVAS